Protein AF-I1W6R3-F1 (afdb_monomer_lite)

Foldseek 3Di:
DEPLLVVCVDVVSVVVVFVLQQCLCVVVLVVDCPQAPVPDDDDDDDDGHDDPVCYLFDKDWDWDWDADPPRDIDIDIDIDTDSNCVVLVVLVVVLVVVVVVQVVDWDDDPPDPDTDGDDPQPQLNLLSGSFRDDPPPDDDHNPNVVSVQVNVQVVCVVVVHHRDPPPPD

Secondary structure (DSSP, 8-state):
--HHHHHTTSHHHHHHHHHHHHGGGHHHHHT-TTTS-TT------------GGGTTEEEEEEEEEEEEGGGEEEEEEEEEEEEHHHHHHHHHHHHHHHHHHHHH--B--TT-SS-B---SS-GGGGGG-SS----TTPPP---HHHHHHHHHHHHHHHTTPPPP-----

Sequence (169 aa):
GNNDGMNLSAPQTFRSKEISKSNVVDDMVNSNAILYEPGEHPDHVVVIKYVPYVGDSKRAMDEYTSEIFMGGKSTIVLHNTCEDSLLAAPIILDLVLLAELSTRIEFKAENEGKFHSFHPVATILGYLTKAPLVPPGTPVVNALSKQRAMLENIMRACVGLAPENNMIL

Structure (mmCIF, N/CA/C/O backbone):
data_AF-I1W6R3-F1
#
_entry.id   AF-I1W6R3-F1
#
loop_
_atom_site.group_PDB
_atom_site.id
_atom_site.type_symbol
_atom_site.label_atom_id
_atom_site.label_alt_id
_atom_site.label_comp_id
_atom_site.label_asym_id
_atom_site.label_entity_id
_atom_site.label_seq_id
_atom_site.pdbx_PDB_ins_code
_atom_site.Cartn_x
_atom_site.Cartn_y
_atom_site.Cartn_z
_atom_site.occupancy
_atom_site.B_iso_or_equiv
_atom_site.auth_seq_id
_atom_site.auth_comp_id
_atom_site.auth_asym_id
_atom_site.auth_atom_id
_atom_site.pdbx_PDB_model_num
ATOM 1 N N . GLY A 1 1 ? 20.267 6.683 -3.176 1.00 88.94 1 GLY A N 1
ATOM 2 C CA . GLY A 1 1 ? 21.648 6.987 -2.760 1.00 88.94 1 GLY A CA 1
ATOM 3 C C . GLY A 1 1 ? 21.769 7.481 -1.332 1.00 88.94 1 GLY A C 1
ATOM 4 O O . GLY A 1 1 ? 22.874 7.807 -0.928 1.00 88.94 1 GLY A O 1
ATOM 5 N N . ASN A 1 2 ? 20.681 7.529 -0.563 1.00 94.06 2 ASN A N 1
ATOM 6 C CA . ASN A 1 2 ? 20.694 7.831 0.863 1.00 94.06 2 ASN A CA 1
ATOM 7 C C . ASN A 1 2 ? 21.141 6.610 1.697 1.00 94.06 2 ASN A C 1
ATOM 9 O O . ASN A 1 2 ? 21.428 5.532 1.164 1.00 94.06 2 ASN A O 1
ATOM 13 N N . ASN A 1 3 ? 21.182 6.788 3.019 1.00 96.56 3 ASN A N 1
ATOM 14 C CA . ASN A 1 3 ? 21.619 5.754 3.955 1.00 96.56 3 ASN A CA 1
ATOM 15 C C . ASN A 1 3 ? 20.702 4.516 3.975 1.00 96.56 3 ASN A C 1
ATOM 17 O O . ASN A 1 3 ? 21.197 3.413 4.192 1.00 96.56 3 ASN A O 1
ATOM 21 N N . ASP A 1 4 ? 19.399 4.665 3.696 1.00 95.31 4 ASP A N 1
ATOM 22 C CA . ASP A 1 4 ? 18.498 3.511 3.526 1.00 95.31 4 ASP A CA 1
ATOM 23 C C . ASP A 1 4 ? 18.985 2.624 2.374 1.00 95.31 4 ASP A C 1
ATOM 25 O O . ASP A 1 4 ? 19.267 1.440 2.558 1.00 95.31 4 ASP A O 1
ATOM 29 N N . GLY A 1 5 ? 19.220 3.222 1.202 1.00 93.88 5 GLY A N 1
ATOM 30 C CA . GLY A 1 5 ? 19.773 2.503 0.057 1.00 93.88 5 GLY A CA 1
ATOM 31 C C . GLY A 1 5 ? 21.138 1.866 0.340 1.00 93.88 5 GLY A C 1
ATOM 32 O O . GLY A 1 5 ? 21.401 0.766 -0.141 1.00 93.88 5 GLY A O 1
ATOM 33 N N . MET A 1 6 ? 21.998 2.529 1.122 1.00 95.50 6 MET A N 1
ATOM 34 C CA . MET A 1 6 ? 23.302 1.986 1.515 1.00 95.50 6 MET A CA 1
ATOM 35 C C . MET A 1 6 ? 23.145 0.756 2.415 1.00 95.50 6 MET A C 1
ATOM 37 O O . MET A 1 6 ? 23.766 -0.272 2.155 1.00 95.50 6 MET A O 1
ATOM 41 N N . ASN A 1 7 ? 22.276 0.822 3.424 1.00 95.88 7 ASN A N 1
ATOM 42 C CA . ASN A 1 7 ? 21.990 -0.302 4.311 1.00 95.88 7 ASN A CA 1
ATOM 43 C C . ASN A 1 7 ? 21.386 -1.488 3.546 1.00 95.88 7 ASN A C 1
ATOM 45 O O . ASN A 1 7 ? 21.781 -2.630 3.765 1.00 95.88 7 ASN A O 1
ATOM 49 N N . LEU A 1 8 ? 20.482 -1.221 2.599 1.00 95.00 8 LEU A N 1
ATOM 50 C CA . LEU A 1 8 ? 19.847 -2.225 1.737 1.00 95.00 8 LEU A CA 1
ATOM 51 C C . LEU A 1 8 ? 20.786 -2.822 0.674 1.00 95.00 8 LEU A C 1
ATOM 53 O O . LEU A 1 8 ? 20.368 -3.704 -0.071 1.00 95.00 8 LEU A O 1
ATOM 57 N N . SER A 1 9 ? 22.042 -2.375 0.581 1.00 92.12 9 SER A N 1
ATOM 58 C CA . SER A 1 9 ? 23.038 -3.025 -0.283 1.00 92.12 9 SER A CA 1
ATOM 59 C C . SER A 1 9 ? 23.487 -4.390 0.255 1.00 92.12 9 SER A C 1
ATOM 61 O O . SER A 1 9 ? 23.959 -5.227 -0.516 1.00 92.12 9 SER A O 1
ATOM 63 N N . ALA A 1 10 ? 23.304 -4.638 1.557 1.00 95.06 10 ALA A N 1
ATOM 64 C CA . ALA A 1 10 ? 23.553 -5.936 2.161 1.00 95.06 10 ALA A CA 1
ATOM 65 C C . ALA A 1 10 ? 22.387 -6.909 1.866 1.00 95.06 10 ALA A C 1
ATOM 67 O O . ALA A 1 10 ? 21.223 -6.557 2.063 1.00 95.06 10 ALA A O 1
ATOM 68 N N . PRO A 1 11 ? 22.652 -8.167 1.459 1.00 91.94 11 PRO A N 1
ATOM 69 C CA . PRO A 1 11 ? 21.586 -9.113 1.109 1.00 91.94 11 PRO A CA 1
ATOM 70 C C . PRO A 1 11 ? 20.579 -9.387 2.238 1.00 91.94 11 PRO A C 1
ATOM 72 O O . PRO A 1 11 ? 19.388 -9.552 1.985 1.00 91.94 11 PRO A O 1
ATOM 75 N N . GLN A 1 12 ? 21.040 -9.416 3.492 1.00 92.19 12 GLN A N 1
ATOM 76 C CA . GLN A 1 12 ? 20.192 -9.717 4.651 1.00 92.19 12 GLN A CA 1
ATOM 77 C C . GLN A 1 12 ? 19.160 -8.616 4.925 1.00 92.19 12 GLN A C 1
ATOM 79 O O . GLN A 1 12 ? 18.000 -8.910 5.201 1.00 92.19 12 GLN A O 1
ATOM 84 N N . THR A 1 13 ? 19.560 -7.349 4.819 1.00 91.38 13 THR A N 1
ATOM 85 C CA . THR A 1 13 ? 18.661 -6.201 4.999 1.00 91.38 13 THR A CA 1
ATOM 86 C C . THR A 1 13 ? 17.741 -6.035 3.790 1.00 91.38 13 THR A C 1
ATOM 88 O O . THR A 1 13 ? 16.560 -5.725 3.953 1.00 91.38 13 THR A O 1
ATOM 91 N N . PHE A 1 14 ? 18.245 -6.317 2.583 1.00 92.81 14 PHE A N 1
ATOM 92 C CA . PHE A 1 14 ? 17.441 -6.344 1.365 1.00 92.81 14 PHE A CA 1
ATOM 93 C C . PHE A 1 14 ? 16.299 -7.362 1.446 1.00 92.81 14 PHE A C 1
ATOM 95 O O . PHE A 1 14 ? 15.168 -7.022 1.097 1.00 92.81 14 PHE A O 1
ATOM 102 N N . ARG A 1 15 ? 16.555 -8.570 1.968 1.00 92.00 15 ARG A N 1
ATOM 103 C CA . ARG A 1 15 ? 15.560 -9.652 2.030 1.00 92.00 15 ARG A CA 1
ATOM 104 C C . ARG A 1 15 ? 14.264 -9.238 2.735 1.00 92.00 15 ARG A C 1
ATOM 106 O O . ARG A 1 15 ? 13.178 -9.549 2.253 1.00 92.00 15 ARG A O 1
ATOM 113 N N . SER A 1 16 ? 14.347 -8.480 3.828 1.00 92.00 16 SER A N 1
ATOM 114 C CA . SER A 1 16 ? 13.160 -7.962 4.531 1.00 92.00 16 SER A CA 1
ATOM 115 C C . SER A 1 16 ? 12.325 -7.014 3.657 1.00 92.00 16 SER A C 1
ATOM 117 O O . SER A 1 16 ? 11.089 -7.034 3.678 1.00 92.00 16 SER A O 1
ATOM 119 N N . LYS A 1 17 ? 12.993 -6.179 2.853 1.00 90.31 17 LYS A N 1
ATOM 120 C CA . LYS A 1 17 ? 12.336 -5.252 1.923 1.00 90.31 17 LYS A CA 1
ATOM 121 C C . LYS A 1 17 ? 11.757 -5.989 0.718 1.00 90.31 17 LYS A C 1
ATOM 123 O O . LYS A 1 17 ? 10.691 -5.619 0.244 1.00 90.31 17 LYS A O 1
ATOM 128 N N . GLU A 1 18 ? 12.443 -7.018 0.238 1.00 91.12 18 GLU A N 1
ATOM 129 C CA . GLU A 1 18 ? 11.988 -7.868 -0.861 1.00 91.12 18 GLU A CA 1
ATOM 130 C C . GLU A 1 18 ? 10.680 -8.582 -0.505 1.00 91.12 18 GLU A C 1
ATOM 132 O O . GLU A 1 18 ? 9.712 -8.466 -1.253 1.00 91.12 18 GLU A O 1
ATOM 137 N N . ILE A 1 19 ? 10.607 -9.221 0.669 1.00 91.25 19 ILE A N 1
ATOM 138 C CA . ILE A 1 19 ? 9.399 -9.926 1.130 1.00 91.25 19 ILE A CA 1
ATOM 139 C C . ILE A 1 19 ? 8.211 -8.958 1.228 1.00 91.25 19 ILE A C 1
ATOM 141 O O . ILE A 1 19 ? 7.173 -9.169 0.610 1.00 91.25 19 ILE A O 1
ATOM 145 N N . SER A 1 20 ? 8.372 -7.845 1.949 1.00 88.62 20 SER A N 1
ATOM 146 C CA . SER A 1 20 ? 7.284 -6.865 2.111 1.00 88.62 20 SER A CA 1
ATOM 147 C C . SER A 1 20 ? 6.869 -6.200 0.794 1.00 88.62 20 SER A C 1
ATOM 149 O O . SER A 1 20 ? 5.709 -5.825 0.620 1.00 88.62 20 SER A O 1
ATOM 151 N N . LYS A 1 21 ? 7.789 -6.037 -0.165 1.00 90.50 21 LYS A N 1
ATOM 152 C CA . LYS A 1 21 ? 7.450 -5.484 -1.479 1.00 90.50 21 LYS A CA 1
ATOM 153 C C . LYS A 1 21 ? 6.696 -6.472 -2.360 1.00 90.50 21 LYS A C 1
ATOM 155 O O . LYS A 1 21 ? 5.754 -6.025 -3.014 1.00 90.50 21 LYS A O 1
ATOM 160 N N . SER A 1 22 ? 7.079 -7.745 -2.327 1.00 90.12 22 SER A N 1
ATOM 161 C CA . SER A 1 22 ? 6.562 -8.783 -3.224 1.00 90.12 22 SER A CA 1
ATOM 162 C C . SER A 1 22 ? 5.148 -9.228 -2.849 1.00 90.12 22 SER A C 1
ATOM 164 O O . SER A 1 22 ? 4.292 -9.292 -3.724 1.00 90.12 22 SER A O 1
ATOM 166 N N . ASN A 1 23 ? 4.861 -9.395 -1.553 1.00 88.56 23 ASN A N 1
ATOM 167 C CA . ASN A 1 23 ? 3.588 -9.955 -1.065 1.00 88.56 23 ASN A CA 1
ATOM 168 C C . ASN A 1 23 ? 2.351 -9.052 -1.280 1.00 88.56 23 ASN A C 1
ATOM 170 O O . ASN A 1 23 ? 1.236 -9.400 -0.902 1.00 88.56 23 ASN A O 1
ATOM 174 N N . VAL A 1 24 ? 2.529 -7.852 -1.840 1.00 91.19 24 VAL A N 1
ATOM 175 C CA . VAL A 1 24 ? 1.457 -6.849 -1.985 1.00 91.19 24 VAL A CA 1
ATOM 176 C C . VAL A 1 24 ? 0.410 -7.221 -3.036 1.00 91.19 24 VAL A C 1
ATOM 178 O O . VAL A 1 24 ? -0.649 -6.605 -3.077 1.00 91.19 24 VAL A O 1
ATOM 181 N N . VAL A 1 25 ? 0.720 -8.175 -3.916 1.00 92.69 25 VAL A N 1
ATOM 182 C CA . VAL A 1 25 ? -0.171 -8.604 -5.006 1.00 92.69 25 VAL A CA 1
ATOM 183 C C . VAL A 1 25 ? -0.897 -9.915 -4.701 1.00 92.69 25 VAL A C 1
ATOM 185 O O . VAL A 1 25 ? -1.842 -10.257 -5.411 1.00 92.69 25 VAL A O 1
ATOM 188 N N . ASP A 1 26 ? -0.500 -10.628 -3.645 1.00 92.25 26 ASP A N 1
ATOM 189 C CA . ASP A 1 26 ? -0.969 -11.98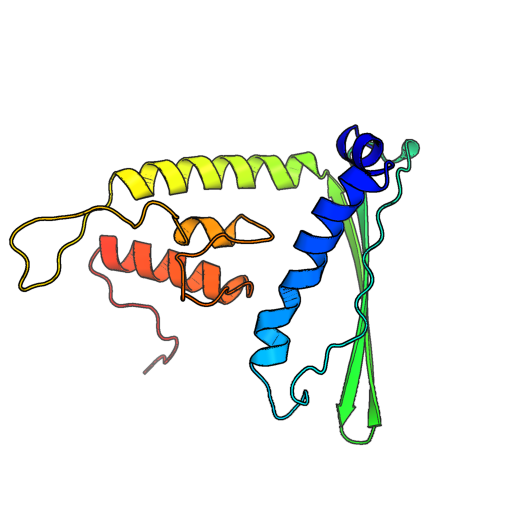8 -3.364 1.00 92.25 26 ASP A CA 1
ATOM 190 C C . ASP A 1 26 ? -2.480 -12.041 -3.113 1.00 92.25 26 ASP A C 1
ATOM 192 O O . ASP A 1 26 ? -3.167 -12.930 -3.612 1.00 92.25 26 ASP A O 1
ATOM 196 N N . ASP A 1 27 ? -3.033 -11.079 -2.371 1.00 92.81 27 ASP A N 1
ATOM 197 C CA . ASP A 1 27 ? -4.472 -11.006 -2.102 1.00 92.81 27 ASP A CA 1
ATOM 198 C C . ASP A 1 27 ? -5.284 -10.692 -3.365 1.00 92.81 27 ASP A C 1
ATOM 200 O O . ASP A 1 27 ? -6.413 -11.162 -3.500 1.00 92.81 27 ASP A O 1
ATOM 204 N N . MET A 1 28 ? -4.716 -9.940 -4.313 1.00 93.94 28 MET A N 1
ATOM 205 C CA . MET A 1 28 ? -5.373 -9.645 -5.590 1.00 93.94 28 MET A CA 1
ATOM 206 C C . MET A 1 28 ? -5.362 -10.845 -6.534 1.00 93.94 28 MET A C 1
ATOM 208 O O . MET A 1 28 ? -6.405 -11.145 -7.114 1.00 93.94 28 MET A O 1
ATOM 212 N N . VAL A 1 29 ? -4.242 -11.563 -6.640 1.00 94.81 29 VAL A N 1
ATOM 213 C CA . VAL A 1 29 ? -4.138 -12.806 -7.428 1.00 94.81 29 VAL A CA 1
ATOM 214 C C . VAL A 1 29 ? -5.142 -13.841 -6.913 1.00 94.81 29 VAL A C 1
ATOM 216 O O . VAL A 1 29 ? -6.004 -14.299 -7.661 1.00 94.81 29 VAL A O 1
ATOM 219 N N . ASN A 1 30 ? -5.142 -14.090 -5.600 1.00 93.75 30 ASN A N 1
ATOM 220 C CA . ASN A 1 30 ? -6.068 -15.030 -4.960 1.00 93.75 30 ASN A CA 1
ATOM 221 C C . ASN A 1 30 ? -7.548 -14.619 -5.069 1.00 93.75 30 ASN A C 1
ATOM 223 O O . ASN A 1 30 ? -8.435 -15.452 -4.885 1.00 93.75 30 ASN A O 1
ATOM 227 N N . SER A 1 31 ? -7.845 -13.345 -5.349 1.00 94.69 31 SER A N 1
ATOM 228 C CA . SER A 1 31 ? -9.225 -12.863 -5.471 1.00 94.69 31 SER A CA 1
ATOM 229 C C . SER A 1 31 ? -9.893 -13.200 -6.807 1.00 94.69 31 SER A C 1
ATOM 231 O O . SER A 1 31 ? -11.109 -13.034 -6.922 1.00 94.69 31 SER A O 1
ATOM 233 N N . ASN A 1 32 ? -9.137 -13.658 -7.815 1.00 96.12 32 ASN A N 1
ATOM 234 C CA . ASN A 1 32 ? -9.661 -13.890 -9.158 1.00 96.12 32 ASN A CA 1
ATOM 235 C C . ASN A 1 32 ? -9.236 -15.247 -9.740 1.00 96.12 32 ASN A C 1
ATOM 237 O O . ASN A 1 32 ? -8.329 -15.333 -10.564 1.00 96.12 32 ASN A O 1
ATOM 241 N N . ALA A 1 33 ? -9.989 -16.286 -9.376 1.00 95.88 33 ALA A N 1
ATOM 242 C CA . ALA A 1 33 ? -9.804 -17.651 -9.872 1.00 95.88 33 ALA A CA 1
ATOM 243 C C . ALA A 1 33 ? -10.182 -17.855 -11.357 1.00 95.88 33 ALA A C 1
ATOM 245 O O . ALA A 1 33 ? -10.053 -18.958 -11.871 1.00 95.88 33 ALA A O 1
ATOM 246 N N . ILE A 1 34 ? -10.702 -16.826 -12.045 1.00 97.31 34 ILE A N 1
ATOM 247 C CA . ILE A 1 34 ? -10.934 -16.882 -13.500 1.00 97.31 34 ILE A CA 1
ATOM 248 C C . ILE A 1 34 ? -9.633 -16.573 -14.250 1.00 97.31 34 ILE A C 1
ATOM 250 O O . ILE A 1 34 ? -9.423 -17.092 -15.342 1.00 97.31 34 ILE A O 1
ATOM 254 N N . LEU A 1 35 ? -8.794 -15.696 -13.690 1.00 96.50 35 LEU A N 1
ATOM 255 C CA . LEU A 1 35 ? -7.533 -15.277 -14.304 1.00 96.50 35 LEU A CA 1
ATOM 256 C C . LEU A 1 35 ? -6.329 -16.087 -13.825 1.00 96.50 35 LEU A C 1
ATOM 258 O O . LEU A 1 35 ? -5.367 -16.185 -14.574 1.00 96.50 35 LEU A O 1
ATOM 262 N N . TYR A 1 36 ? -6.376 -16.611 -12.600 1.00 96.56 36 TYR A N 1
ATOM 263 C CA . TYR A 1 36 ? -5.271 -17.338 -11.985 1.00 96.56 36 TYR A CA 1
ATOM 264 C C . TYR A 1 36 ? -5.745 -18.681 -11.442 1.00 96.56 36 TYR A C 1
ATOM 266 O O . TYR A 1 36 ? -6.726 -18.751 -10.696 1.00 96.56 36 TYR A O 1
ATOM 274 N N . GLU A 1 37 ? -5.021 -19.739 -11.775 1.00 95.69 37 GLU A N 1
ATOM 275 C CA . GLU A 1 37 ? -5.230 -21.066 -11.213 1.00 95.69 37 GLU A CA 1
ATOM 276 C C . GLU A 1 37 ? -4.786 -21.132 -9.735 1.00 95.69 37 GLU A C 1
ATOM 278 O O . GLU A 1 37 ? -4.003 -20.300 -9.261 1.00 95.69 37 GLU A O 1
ATOM 283 N N . PRO A 1 38 ? -5.249 -22.128 -8.954 1.00 92.94 38 PRO A N 1
ATOM 284 C CA . PRO A 1 38 ? -4.832 -22.284 -7.564 1.00 92.94 38 PRO A CA 1
ATOM 285 C C . PRO A 1 38 ? -3.306 -22.393 -7.406 1.00 92.94 38 PRO A C 1
ATOM 287 O O . PRO A 1 38 ? -2.687 -23.360 -7.848 1.00 92.94 38 PRO A O 1
ATOM 290 N N . GLY A 1 39 ? -2.711 -21.417 -6.716 1.00 90.88 39 GLY A N 1
ATOM 291 C CA . GLY A 1 39 ? -1.263 -21.341 -6.490 1.00 90.88 39 GLY A CA 1
ATOM 292 C C . GLY A 1 39 ? -0.466 -20.751 -7.657 1.00 90.88 39 GLY A C 1
ATOM 293 O O . GLY A 1 39 ? 0.763 -20.721 -7.586 1.00 90.88 39 GLY A O 1
ATOM 294 N N . GLU A 1 40 ? -1.132 -20.281 -8.711 1.00 94.62 40 GLU A N 1
ATOM 295 C CA . GLU A 1 40 ? -0.501 -19.510 -9.776 1.00 94.62 40 GLU A CA 1
ATOM 296 C C . GLU A 1 40 ? -0.155 -18.101 -9.284 1.00 94.62 40 GLU A C 1
ATOM 298 O O . GLU A 1 40 ? -0.941 -17.452 -8.595 1.00 94.62 40 GLU A O 1
ATOM 303 N N . HIS A 1 41 ? 1.029 -17.617 -9.657 1.00 93.69 41 HIS A N 1
ATOM 304 C CA . HIS A 1 41 ? 1.467 -16.251 -9.403 1.00 93.69 41 HIS A CA 1
ATOM 305 C C . HIS A 1 41 ? 2.179 -15.708 -10.645 1.00 93.69 41 HIS A C 1
ATOM 307 O O . HIS A 1 41 ? 2.927 -16.453 -11.283 1.00 93.69 41 HIS A O 1
ATOM 313 N N . PRO A 1 42 ? 2.000 -14.418 -10.980 1.00 94.75 42 PRO A N 1
ATOM 314 C CA . PRO A 1 42 ? 2.790 -13.795 -12.028 1.00 94.75 42 PRO A CA 1
ATOM 315 C C . PRO A 1 42 ? 4.260 -13.703 -11.604 1.00 94.75 42 PRO A C 1
ATOM 317 O O . PRO A 1 42 ? 4.574 -13.573 -10.416 1.00 94.75 42 PRO A O 1
ATOM 320 N N . ASP A 1 43 ? 5.159 -13.682 -12.586 1.00 96.06 43 ASP A N 1
ATOM 321 C CA . ASP A 1 43 ? 6.557 -13.347 -12.338 1.00 96.06 43 ASP A CA 1
ATOM 322 C C . ASP A 1 43 ? 6.648 -11.946 -11.715 1.00 96.06 43 ASP A C 1
ATOM 324 O O . ASP A 1 43 ? 6.212 -10.950 -12.295 1.00 96.06 43 ASP A O 1
ATOM 328 N N . HIS A 1 44 ? 7.228 -11.863 -10.518 1.00 96.00 44 HIS A N 1
ATOM 329 C CA . HIS A 1 44 ? 7.368 -10.613 -9.779 1.00 96.00 44 HIS A CA 1
ATOM 330 C C . HIS A 1 44 ? 8.774 -10.513 -9.191 1.00 96.00 44 HIS A C 1
ATOM 332 O O . HIS A 1 44 ? 9.145 -11.241 -8.271 1.00 96.00 44 HIS A O 1
ATOM 338 N N . VAL A 1 45 ? 9.570 -9.590 -9.734 1.00 96.12 45 VAL A N 1
ATOM 339 C CA . VAL A 1 45 ? 10.962 -9.381 -9.327 1.00 96.12 45 VAL A CA 1
ATOM 340 C C . VAL A 1 45 ? 11.129 -7.980 -8.760 1.00 96.12 45 VAL A C 1
ATOM 342 O O . VAL A 1 45 ? 10.811 -6.984 -9.404 1.00 96.12 45 VAL A O 1
ATOM 345 N N . VAL A 1 46 ? 11.691 -7.901 -7.556 1.00 95.81 46 VAL A N 1
ATOM 346 C CA . VAL A 1 46 ? 12.002 -6.638 -6.885 1.00 95.81 46 VAL A CA 1
ATOM 347 C C . VAL A 1 46 ? 13.511 -6.436 -6.882 1.00 95.81 46 VAL A C 1
ATOM 349 O O . VAL A 1 46 ? 14.257 -7.290 -6.416 1.00 95.81 46 VAL A O 1
ATOM 352 N N . VAL A 1 47 ? 13.979 -5.275 -7.344 1.00 95.88 47 VAL A N 1
ATOM 353 C CA . VAL A 1 47 ? 15.407 -4.921 -7.330 1.00 95.88 47 VAL A CA 1
ATOM 354 C C . VAL A 1 47 ? 15.617 -3.598 -6.603 1.00 95.88 47 VAL A C 1
ATOM 356 O O . VAL A 1 47 ? 14.891 -2.626 -6.806 1.00 95.88 47 VAL A O 1
ATOM 359 N N . ILE A 1 48 ? 16.640 -3.543 -5.749 1.00 95.88 48 ILE A N 1
ATOM 360 C CA . ILE A 1 48 ? 17.123 -2.304 -5.134 1.00 95.88 48 ILE A CA 1
ATOM 361 C C . ILE A 1 48 ? 18.628 -2.217 -5.371 1.00 95.88 48 ILE A C 1
ATOM 363 O O . ILE A 1 48 ? 19.367 -3.164 -5.105 1.00 95.88 48 ILE A O 1
ATOM 367 N N . LYS A 1 49 ? 19.088 -1.078 -5.892 1.00 96.81 49 LYS A N 1
ATOM 368 C CA . LYS A 1 49 ? 20.510 -0.799 -6.105 1.00 96.81 49 LYS A CA 1
ATOM 369 C C . LYS A 1 49 ? 20.892 0.511 -5.439 1.00 96.81 49 LYS A C 1
ATOM 371 O O . LYS A 1 49 ? 20.224 1.531 -5.606 1.00 96.81 49 LYS A O 1
ATOM 376 N N . TYR A 1 50 ? 21.993 0.474 -4.696 1.00 97.00 50 TYR A N 1
ATOM 377 C CA . TYR A 1 50 ? 22.577 1.665 -4.106 1.00 97.00 50 TYR A CA 1
ATOM 378 C C . TYR A 1 50 ? 23.356 2.445 -5.166 1.00 97.00 50 TYR A C 1
ATOM 380 O O . TYR A 1 50 ? 24.387 1.993 -5.656 1.00 97.00 50 TYR A O 1
ATOM 388 N N . VAL A 1 51 ? 22.849 3.627 -5.511 1.00 97.75 51 VAL A N 1
ATOM 389 C CA . VAL A 1 51 ? 23.502 4.570 -6.425 1.00 97.75 51 VAL A CA 1
ATOM 390 C C . VAL A 1 51 ? 23.742 5.870 -5.651 1.00 97.75 51 VAL A C 1
ATOM 392 O O . VAL A 1 51 ? 22.770 6.585 -5.398 1.00 97.75 51 VAL A O 1
ATOM 395 N N . PRO A 1 52 ? 24.982 6.183 -5.224 1.00 96.94 52 PRO A N 1
ATOM 396 C CA . PRO A 1 52 ? 25.260 7.344 -4.370 1.00 96.94 52 PRO A CA 1
ATOM 397 C C . PRO A 1 52 ? 24.810 8.674 -4.981 1.00 96.94 52 PRO A C 1
ATOM 399 O O . PRO A 1 52 ? 24.219 9.498 -4.292 1.00 96.94 52 PRO A O 1
ATOM 402 N N . TYR A 1 53 ? 25.023 8.844 -6.291 1.00 97.81 53 TYR A N 1
ATOM 403 C CA . TYR A 1 53 ? 24.791 10.103 -7.005 1.00 97.81 53 TYR A CA 1
ATOM 404 C C . TYR A 1 53 ? 23.373 10.662 -6.840 1.00 97.81 53 TYR A C 1
ATOM 406 O O . TYR A 1 53 ? 23.197 11.872 -6.772 1.00 97.81 53 TYR A O 1
ATOM 414 N N . VAL A 1 54 ? 22.360 9.793 -6.752 1.00 97.12 54 VAL A N 1
ATOM 415 C CA . VAL A 1 54 ? 20.962 10.242 -6.678 1.00 97.12 54 VAL A CA 1
ATOM 416 C C . VAL A 1 54 ? 20.534 10.686 -5.275 1.00 97.12 54 VAL A C 1
ATOM 418 O O . VAL A 1 54 ? 19.432 11.195 -5.129 1.00 97.12 54 VAL A O 1
ATOM 421 N N . GLY A 1 55 ? 21.365 10.501 -4.239 1.00 97.50 55 GLY A N 1
ATOM 422 C CA . GLY A 1 55 ? 21.031 10.939 -2.878 1.00 97.50 55 GLY A CA 1
ATOM 423 C C . GLY A 1 55 ? 19.680 10.391 -2.395 1.00 97.50 55 GLY A C 1
ATOM 424 O O . GLY A 1 55 ? 19.419 9.193 -2.540 1.00 97.50 55 GLY A O 1
ATOM 425 N N . ASP A 1 56 ? 18.830 11.253 -1.836 1.00 97.00 56 ASP A N 1
ATOM 426 C CA . ASP A 1 56 ? 17.461 10.916 -1.398 1.00 97.00 56 ASP A CA 1
ATOM 427 C C . ASP A 1 56 ? 16.446 10.791 -2.552 1.00 97.00 56 ASP A C 1
ATOM 429 O O . ASP A 1 56 ? 15.376 10.206 -2.382 1.00 97.00 56 ASP A O 1
ATOM 433 N N . SER A 1 57 ? 16.826 11.245 -3.750 1.00 97.62 57 SER A N 1
ATOM 434 C CA . SER A 1 57 ? 16.011 11.223 -4.963 1.00 97.62 57 SER A CA 1
ATOM 435 C C . SER A 1 57 ? 15.934 9.808 -5.546 1.00 97.62 57 SER A C 1
ATOM 437 O O . SER A 1 57 ? 16.665 9.414 -6.465 1.00 97.62 57 SER A O 1
ATOM 439 N N . LYS A 1 58 ? 15.066 8.983 -4.966 1.00 97.06 58 LYS A N 1
ATOM 440 C CA . LYS A 1 58 ? 14.819 7.605 -5.376 1.00 97.06 58 LYS A CA 1
ATOM 441 C C . LYS A 1 58 ? 14.232 7.564 -6.788 1.00 97.06 58 LYS A C 1
ATOM 443 O O . LYS A 1 58 ? 13.310 8.297 -7.135 1.00 97.06 58 LYS A O 1
ATOM 448 N N . ARG A 1 59 ? 14.741 6.625 -7.590 1.00 97.62 59 ARG A N 1
ATOM 449 C CA . ARG A 1 59 ? 14.178 6.255 -8.895 1.00 97.62 59 ARG A CA 1
ATOM 450 C C . ARG A 1 59 ? 13.503 4.895 -8.771 1.00 97.62 59 ARG A C 1
ATOM 452 O O . ARG A 1 59 ? 14.146 3.931 -8.359 1.00 97.62 59 ARG A O 1
ATOM 459 N N . ALA A 1 60 ? 12.207 4.831 -9.050 1.00 97.50 60 ALA A N 1
ATOM 460 C CA . ALA A 1 60 ? 11.465 3.585 -9.216 1.00 97.50 60 ALA A CA 1
ATOM 461 C C . ALA A 1 60 ? 11.192 3.378 -10.705 1.00 97.50 60 ALA A C 1
ATOM 463 O O . ALA A 1 60 ? 10.821 4.327 -11.395 1.00 97.50 60 ALA A O 1
ATOM 464 N N . MET A 1 61 ? 11.426 2.164 -11.183 1.00 97.94 61 MET A N 1
ATOM 465 C CA . MET A 1 61 ? 11.156 1.750 -12.551 1.00 97.94 61 MET A CA 1
ATOM 466 C C . MET A 1 61 ? 10.410 0.434 -12.459 1.00 97.94 61 MET 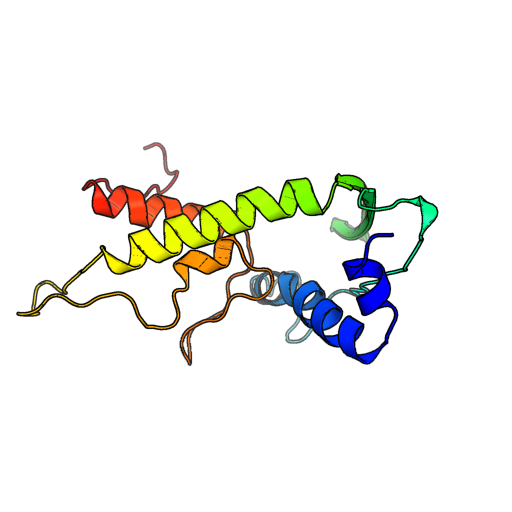A C 1
ATOM 468 O O . MET A 1 61 ? 10.931 -0.513 -11.869 1.00 97.94 61 MET A O 1
ATOM 472 N N . ASP A 1 62 ? 9.208 0.409 -13.012 1.00 97.88 62 ASP A N 1
ATOM 473 C CA . ASP A 1 62 ? 8.287 -0.708 -12.898 1.00 97.88 62 ASP A CA 1
ATOM 474 C C . ASP A 1 62 ? 7.764 -1.040 -14.299 1.00 97.88 62 ASP A C 1
ATOM 476 O O . ASP A 1 62 ? 7.433 -0.144 -15.081 1.00 97.88 62 ASP A O 1
ATOM 480 N N . GLU A 1 63 ? 7.701 -2.327 -14.624 1.00 98.25 63 GLU A N 1
ATOM 481 C CA . GLU A 1 63 ? 7.132 -2.828 -15.871 1.00 98.25 63 GLU A CA 1
ATOM 482 C C . GLU A 1 63 ? 6.047 -3.847 -15.532 1.00 98.25 63 GLU A C 1
ATOM 484 O O . GLU A 1 63 ? 6.296 -4.829 -14.836 1.00 98.25 63 GLU A O 1
ATOM 489 N N . TYR A 1 64 ? 4.840 -3.599 -16.027 1.00 98.00 64 TYR A N 1
ATOM 490 C CA . TYR A 1 64 ? 3.692 -4.479 -15.873 1.00 98.00 64 TYR A CA 1
ATOM 491 C C . TYR A 1 64 ? 3.330 -5.020 -17.244 1.00 98.00 64 TYR A C 1
ATOM 493 O O . TYR A 1 64 ? 2.872 -4.262 -18.098 1.00 98.00 64 TYR A O 1
ATOM 501 N N . THR A 1 65 ? 3.515 -6.319 -17.450 1.00 97.88 65 THR A N 1
ATOM 502 C CA . THR A 1 65 ? 3.075 -7.007 -18.665 1.00 97.88 65 THR A CA 1
ATOM 503 C C . THR A 1 65 ? 1.922 -7.940 -18.319 1.00 97.88 65 THR A C 1
ATOM 505 O O . THR A 1 65 ? 2.032 -8.769 -17.421 1.00 97.88 65 THR A O 1
ATOM 508 N N . SER A 1 66 ? 0.801 -7.786 -19.019 1.00 97.38 66 SER A N 1
ATOM 509 C CA . SER A 1 66 ? -0.431 -8.547 -18.804 1.00 97.38 66 SER A CA 1
ATOM 510 C C . SER A 1 66 ? -0.906 -9.185 -20.101 1.00 97.38 66 SER A C 1
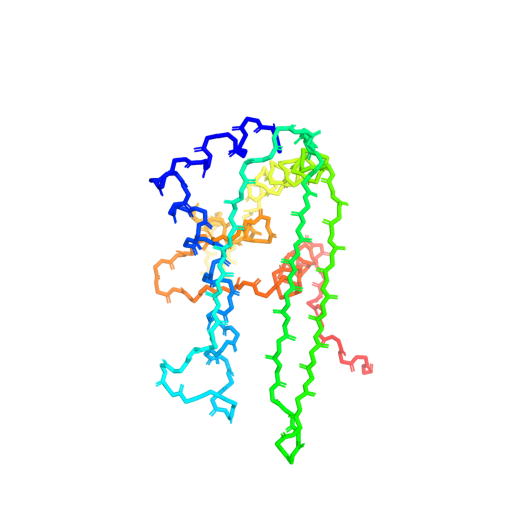ATOM 512 O O . SER A 1 66 ? -0.787 -8.590 -21.175 1.00 97.38 66 SER A O 1
ATOM 514 N N . GLU A 1 67 ? -1.489 -10.375 -19.998 1.00 97.00 67 GLU A N 1
ATOM 515 C CA . GLU A 1 67 ? -2.199 -11.010 -21.105 1.00 97.00 67 GLU A CA 1
ATOM 516 C C . GLU A 1 67 ? -3.631 -10.471 -21.186 1.00 97.00 67 GLU A C 1
ATOM 518 O O . GLU A 1 67 ? -4.308 -10.283 -20.175 1.00 97.00 67 GLU A O 1
ATOM 523 N N . ILE A 1 68 ? -4.076 -10.169 -22.402 1.00 97.25 68 ILE A N 1
ATOM 524 C CA . ILE A 1 68 ? -5.403 -9.626 -22.698 1.00 97.25 68 ILE A CA 1
ATOM 525 C C . ILE A 1 68 ? -6.094 -10.476 -23.773 1.00 97.25 68 ILE A C 1
ATOM 527 O O . ILE A 1 68 ? -5.563 -11.480 -24.249 1.00 97.25 68 ILE A O 1
ATOM 531 N N . PHE A 1 69 ? -7.312 -10.079 -24.148 1.00 97.25 69 PHE A N 1
ATOM 532 C CA . PHE A 1 69 ? -8.178 -10.835 -25.051 1.00 97.25 69 PHE A CA 1
ATOM 533 C C . PHE A 1 69 ? -7.458 -11.322 -26.324 1.00 97.25 69 PHE A C 1
ATOM 535 O O . PHE A 1 69 ? -6.692 -10.582 -26.943 1.00 97.25 69 PHE A O 1
ATOM 542 N N . MET A 1 70 ? -7.739 -12.570 -26.721 1.00 96.56 70 MET A N 1
ATOM 543 C CA . MET A 1 70 ? -7.189 -13.230 -27.918 1.00 96.56 70 MET A CA 1
ATOM 544 C C . MET A 1 70 ? -5.655 -13.358 -27.938 1.00 96.56 70 MET A C 1
ATOM 546 O O . MET A 1 70 ? -5.040 -13.295 -29.001 1.00 96.56 70 MET A O 1
ATOM 550 N N . GLY A 1 71 ? -5.031 -13.542 -26.769 1.00 95.38 71 GLY A N 1
ATOM 551 C CA . GLY A 1 71 ? -3.576 -13.699 -26.649 1.00 95.38 71 GLY A CA 1
ATOM 552 C C . GLY A 1 71 ? -2.795 -12.402 -26.875 1.00 95.38 71 GLY A C 1
ATOM 553 O O . GLY A 1 71 ? -1.581 -12.435 -27.080 1.00 95.38 71 GLY A O 1
ATOM 554 N N . GLY A 1 72 ? -3.479 -11.253 -26.866 1.00 98.00 72 GLY A N 1
ATOM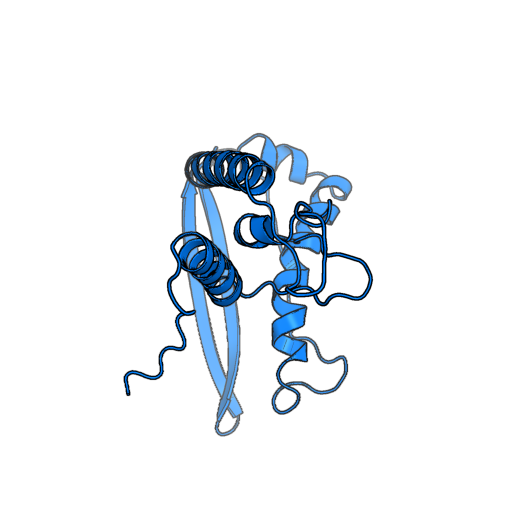 555 C CA . GLY A 1 72 ? -2.825 -9.953 -26.888 1.00 98.00 72 GLY A CA 1
ATOM 556 C C . GLY A 1 72 ? -2.016 -9.719 -25.611 1.00 98.00 72 GLY A C 1
ATOM 557 O O . GLY A 1 72 ? -2.272 -10.327 -24.573 1.00 98.00 72 GLY A O 1
ATOM 558 N N . LYS A 1 73 ? -1.057 -8.795 -25.674 1.00 98.00 73 LYS A N 1
ATOM 559 C CA . LYS A 1 73 ? -0.286 -8.355 -24.507 1.00 98.00 73 LYS A CA 1
ATOM 560 C C . LYS A 1 73 ? -0.440 -6.855 -24.314 1.00 98.00 73 LYS A C 1
ATOM 562 O O . LYS A 1 73 ? -0.400 -6.097 -25.281 1.00 98.00 73 LYS A O 1
ATOM 567 N N . SER A 1 74 ? -0.613 -6.445 -23.065 1.00 98.12 74 SER A N 1
ATOM 568 C CA . SER A 1 74 ? -0.594 -5.050 -22.635 1.00 98.12 74 SER A CA 1
ATOM 569 C C . SER A 1 74 ? 0.622 -4.836 -21.747 1.00 98.12 74 SER A C 1
ATOM 571 O O . SER A 1 74 ? 0.773 -5.540 -20.752 1.00 98.12 74 SER A O 1
ATOM 573 N N . THR A 1 75 ? 1.460 -3.857 -22.080 1.00 98.31 75 THR A N 1
ATOM 574 C CA . THR A 1 75 ? 2.648 -3.514 -21.291 1.00 98.31 75 THR A CA 1
ATOM 575 C C . THR A 1 75 ? 2.568 -2.064 -20.840 1.00 98.31 75 THR A C 1
ATOM 577 O O . THR A 1 75 ? 2.365 -1.161 -21.651 1.00 98.31 75 THR A O 1
ATOM 580 N N . ILE A 1 76 ? 2.739 -1.841 -19.539 1.00 98.31 76 ILE A N 1
ATOM 581 C CA . ILE A 1 76 ? 2.778 -0.521 -18.915 1.00 98.31 76 ILE A CA 1
ATOM 582 C C . ILE A 1 76 ? 4.150 -0.352 -18.268 1.00 98.31 76 ILE A C 1
ATOM 584 O O . ILE A 1 76 ? 4.525 -1.131 -17.396 1.00 98.31 76 ILE A O 1
ATOM 588 N N . VAL A 1 77 ? 4.882 0.683 -18.677 1.00 98.25 77 VAL A N 1
ATOM 589 C CA . VAL A 1 77 ? 6.175 1.049 -18.089 1.00 98.25 77 VAL A CA 1
ATOM 590 C C . VAL A 1 77 ? 6.001 2.336 -17.301 1.00 98.25 77 VAL A C 1
ATOM 592 O O . VAL A 1 77 ? 5.527 3.340 -17.835 1.00 98.25 77 VAL A O 1
ATOM 595 N N . LEU A 1 78 ? 6.390 2.314 -16.031 1.00 98.06 78 LEU A N 1
ATOM 596 C CA . LEU A 1 78 ? 6.338 3.463 -15.143 1.00 98.06 78 LEU A CA 1
ATOM 597 C C . LEU A 1 78 ? 7.745 3.830 -14.684 1.00 98.06 78 LEU A C 1
ATOM 599 O O . LEU A 1 78 ? 8.554 2.975 -14.331 1.00 98.06 78 LEU A O 1
ATOM 603 N N . HIS A 1 79 ? 8.016 5.130 -14.649 1.00 98.19 79 HIS A N 1
ATOM 604 C CA . HIS A 1 79 ? 9.219 5.684 -14.049 1.00 98.19 79 HIS A CA 1
ATOM 605 C C . HIS A 1 79 ? 8.819 6.781 -13.065 1.00 98.19 79 HIS A C 1
ATOM 607 O O . HIS A 1 79 ? 8.240 7.796 -13.456 1.00 98.19 79 HIS A O 1
ATOM 613 N N . ASN A 1 80 ? 9.161 6.596 -11.794 1.00 97.69 80 ASN A N 1
ATOM 614 C CA . ASN A 1 80 ? 8.870 7.546 -10.729 1.00 97.69 80 ASN A CA 1
ATOM 615 C C . ASN A 1 80 ? 10.170 8.092 -10.127 1.00 97.69 80 ASN A C 1
ATOM 617 O O . ASN A 1 80 ? 11.029 7.326 -9.685 1.00 97.69 80 ASN A O 1
ATOM 621 N N . THR A 1 81 ? 10.296 9.419 -10.095 1.00 97.69 81 THR A N 1
ATOM 622 C CA . THR A 1 81 ? 11.355 10.118 -9.359 1.00 97.69 81 THR A CA 1
ATOM 623 C C . THR A 1 81 ? 10.725 10.778 -8.152 1.00 97.69 81 THR A C 1
ATOM 625 O O . THR A 1 81 ? 9.857 11.635 -8.308 1.00 97.69 81 THR A O 1
ATOM 628 N N . CYS A 1 82 ? 11.182 10.414 -6.963 1.00 94.44 82 CYS A N 1
ATOM 629 C CA . CYS A 1 82 ? 10.680 10.990 -5.731 1.00 94.44 82 CYS A CA 1
ATOM 630 C C . CYS A 1 82 ? 11.806 11.213 -4.729 1.00 94.44 82 CYS A C 1
ATOM 632 O O . CYS A 1 82 ? 12.717 10.399 -4.614 1.00 94.44 82 CYS A O 1
ATOM 634 N N . GLU A 1 83 ? 11.712 12.299 -3.970 1.00 97.12 83 GLU A N 1
ATOM 635 C CA . GLU A 1 83 ? 12.480 12.434 -2.734 1.00 97.12 83 GLU A CA 1
ATOM 636 C C . GLU A 1 83 ? 11.835 11.507 -1.697 1.00 97.12 83 GLU A C 1
ATOM 638 O O . GLU A 1 83 ? 10.709 11.747 -1.248 1.00 97.12 83 GLU A O 1
ATOM 643 N N . ASP A 1 84 ? 12.506 10.398 -1.386 1.00 94.81 84 ASP A N 1
ATOM 644 C CA . ASP A 1 84 ? 11.927 9.300 -0.602 1.00 94.81 84 ASP A CA 1
ATOM 645 C C . ASP A 1 84 ? 11.547 9.772 0.807 1.00 94.81 84 ASP A C 1
ATOM 647 O O . ASP A 1 84 ? 10.474 9.447 1.319 1.00 94.81 84 ASP A O 1
ATOM 651 N N . SER A 1 85 ? 12.371 10.641 1.399 1.00 97.44 85 SER A N 1
ATOM 652 C CA . SER A 1 85 ? 12.105 11.228 2.711 1.00 97.44 85 SER A CA 1
ATOM 653 C C . SER A 1 85 ? 10.890 12.159 2.699 1.00 97.44 85 SER A C 1
ATOM 655 O O . SER A 1 85 ? 10.138 12.183 3.674 1.00 97.44 85 SER A O 1
ATOM 657 N N . LEU A 1 86 ? 10.647 12.893 1.603 1.00 97.38 86 LEU A N 1
ATOM 658 C CA . LEU A 1 86 ? 9.476 13.775 1.487 1.00 97.38 86 LEU A CA 1
ATOM 659 C C . LEU A 1 86 ? 8.168 12.996 1.321 1.00 97.38 86 LEU A C 1
ATOM 661 O O . LEU A 1 86 ? 7.122 13.494 1.726 1.00 97.38 86 LEU A O 1
ATOM 665 N N . LEU A 1 87 ? 8.216 11.779 0.769 1.00 96.50 87 LEU A N 1
ATOM 666 C CA . LEU A 1 87 ? 7.064 10.875 0.763 1.00 96.50 87 LEU A CA 1
ATOM 667 C C . LEU A 1 87 ? 6.878 10.171 2.113 1.00 96.50 87 LEU A C 1
ATOM 669 O O . LEU A 1 87 ? 5.748 9.992 2.559 1.00 96.50 87 LEU A O 1
ATOM 673 N N . ALA A 1 88 ? 7.967 9.782 2.780 1.00 97.12 88 ALA A N 1
ATOM 674 C CA . ALA A 1 88 ? 7.905 9.044 4.039 1.00 97.12 88 ALA A CA 1
ATOM 675 C C . ALA A 1 88 ? 7.465 9.910 5.232 1.00 97.12 88 ALA A C 1
ATOM 677 O O . ALA A 1 88 ? 6.698 9.446 6.075 1.00 97.12 88 ALA A O 1
ATOM 678 N N .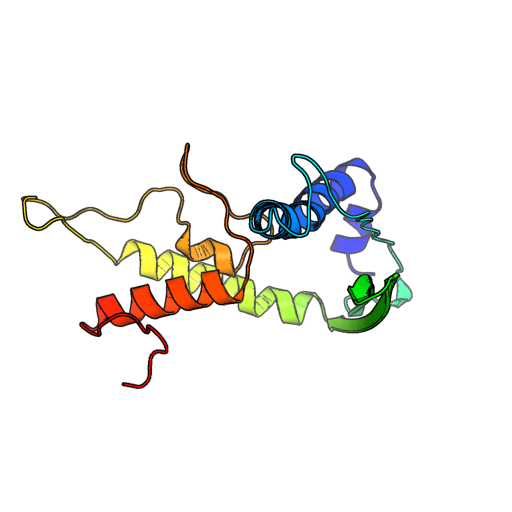 ALA A 1 89 ? 7.922 11.163 5.310 1.00 98.12 89 ALA A N 1
ATOM 679 C CA . ALA A 1 89 ? 7.605 12.064 6.418 1.00 98.12 89 ALA A CA 1
ATOM 680 C C . ALA A 1 89 ? 6.090 12.237 6.673 1.00 98.12 89 ALA A C 1
ATOM 682 O O . ALA A 1 89 ? 5.671 12.017 7.812 1.00 98.12 89 ALA A O 1
ATOM 683 N N . PRO A 1 90 ? 5.239 12.566 5.677 1.00 97.88 90 PRO A N 1
ATOM 684 C CA . PRO A 1 90 ? 3.798 12.682 5.905 1.00 97.88 90 PRO A CA 1
ATOM 685 C C . PRO A 1 90 ? 3.139 11.346 6.272 1.00 97.88 90 PRO A C 1
ATOM 687 O O . PRO A 1 90 ? 2.252 11.335 7.116 1.00 97.88 90 PRO A O 1
ATOM 690 N N . ILE A 1 91 ? 3.615 10.212 5.742 1.00 97.69 91 ILE A N 1
ATOM 691 C CA . ILE A 1 91 ? 3.108 8.880 6.123 1.00 97.69 91 ILE A CA 1
ATOM 692 C C . ILE A 1 91 ? 3.351 8.610 7.616 1.00 97.69 91 ILE A C 1
ATOM 694 O O . ILE A 1 91 ? 2.483 8.069 8.299 1.00 97.69 91 ILE A O 1
ATOM 698 N N . ILE A 1 92 ? 4.516 9.003 8.143 1.00 98.19 92 ILE A N 1
ATOM 699 C CA . ILE A 1 92 ? 4.824 8.885 9.576 1.00 98.19 92 ILE A CA 1
ATOM 700 C C . ILE A 1 92 ? 3.895 9.777 10.407 1.00 98.19 92 ILE A C 1
ATOM 702 O O . ILE A 1 92 ? 3.417 9.341 11.454 1.00 98.19 92 ILE A O 1
ATOM 706 N N . LEU A 1 93 ? 3.617 11.003 9.950 1.00 98.19 93 LEU A N 1
ATOM 707 C CA . LEU A 1 93 ? 2.670 11.892 10.630 1.00 98.19 93 LEU A CA 1
ATOM 708 C C . LEU A 1 93 ? 1.269 11.273 10.676 1.00 98.19 93 LEU A C 1
ATOM 710 O O . LEU A 1 93 ? 0.684 11.184 11.755 1.00 98.19 93 LEU A O 1
ATOM 714 N N . ASP A 1 94 ? 0.771 10.774 9.546 1.00 97.81 94 ASP A N 1
ATOM 715 C CA . ASP A 1 94 ? -0.538 10.122 9.470 1.00 97.81 94 ASP A CA 1
ATOM 716 C C . ASP A 1 94 ? -0.603 8.874 10.362 1.00 97.81 94 ASP A C 1
ATOM 718 O O . ASP A 1 94 ? -1.610 8.650 11.035 1.00 97.81 94 ASP A O 1
ATOM 722 N N . LEU A 1 95 ? 0.481 8.090 10.439 1.00 97.62 95 LEU A N 1
ATOM 723 C CA . LEU A 1 95 ? 0.568 6.922 11.321 1.00 97.62 95 LEU A CA 1
ATOM 724 C C . LEU A 1 95 ? 0.386 7.321 12.785 1.00 97.62 95 LEU A C 1
ATOM 726 O O . LEU A 1 95 ? -0.390 6.685 13.493 1.00 97.62 95 LEU A O 1
ATOM 730 N N . VAL A 1 96 ? 1.076 8.371 13.236 1.00 97.94 96 VAL A N 1
ATOM 731 C CA . VAL A 1 96 ? 0.978 8.855 14.621 1.00 97.94 96 VAL A CA 1
ATOM 732 C C . VAL A 1 96 ? -0.419 9.400 14.909 1.00 97.94 96 VAL A C 1
ATOM 734 O O . VAL A 1 96 ? -0.991 9.078 15.949 1.00 97.94 96 VAL A O 1
ATOM 737 N N . LEU A 1 97 ? -0.988 10.182 13.988 1.00 97.69 97 LEU A N 1
ATOM 738 C CA . LEU A 1 97 ? -2.316 10.775 14.151 1.00 97.69 97 LEU A CA 1
ATOM 739 C C . LEU A 1 97 ? -3.419 9.712 14.201 1.00 97.69 97 LEU A C 1
ATOM 741 O O . LEU A 1 97 ? -4.274 9.754 15.085 1.00 97.69 97 LEU A O 1
ATOM 745 N N . LEU A 1 98 ? -3.396 8.738 13.287 1.00 96.81 98 LEU A N 1
ATOM 746 C CA . LEU A 1 98 ? -4.372 7.647 13.274 1.00 96.81 98 LEU A CA 1
ATOM 747 C C . LEU A 1 98 ? -4.184 6.698 14.458 1.00 96.81 98 LEU A C 1
ATOM 749 O O . LEU A 1 98 ? -5.177 6.232 15.017 1.00 96.81 98 LEU A O 1
ATOM 753 N N . ALA A 1 99 ? -2.940 6.424 14.864 1.00 96.50 99 ALA A N 1
ATOM 754 C CA . ALA A 1 99 ? -2.667 5.604 16.038 1.00 96.50 99 ALA A CA 1
ATOM 755 C C . ALA A 1 99 ? -3.220 6.269 17.303 1.00 96.50 99 ALA A C 1
ATOM 757 O O . ALA A 1 99 ? -3.965 5.628 18.037 1.00 96.50 99 ALA A O 1
ATOM 758 N N . GLU A 1 100 ? -2.939 7.556 17.522 1.00 97.56 100 GLU A N 1
ATOM 759 C CA . GLU A 1 100 ? -3.473 8.312 18.658 1.00 97.56 100 GLU A CA 1
ATOM 760 C C . GLU A 1 100 ? -5.006 8.331 18.639 1.00 97.56 100 GLU A C 1
ATOM 762 O O . GLU A 1 100 ? -5.635 7.949 19.627 1.00 97.56 100 GLU A O 1
ATOM 767 N N . LEU A 1 101 ? -5.617 8.657 17.497 1.00 95.94 101 LEU A N 1
ATOM 768 C CA . LEU A 1 101 ? -7.071 8.665 17.357 1.00 95.94 101 LEU A CA 1
ATOM 769 C C . LEU A 1 101 ? -7.687 7.295 17.670 1.00 95.94 101 LEU A C 1
ATOM 771 O O . LEU A 1 101 ? -8.706 7.225 18.354 1.00 95.94 101 LEU A O 1
ATOM 775 N N . SER A 1 102 ? -7.056 6.203 17.229 1.00 95.38 102 SER A N 1
ATOM 776 C CA . SER A 1 102 ? -7.540 4.844 17.496 1.00 95.38 102 SER A CA 1
ATOM 777 C C . SER A 1 102 ? -7.593 4.508 18.990 1.00 95.38 102 SER A C 1
ATOM 779 O O . SER A 1 102 ? -8.457 3.743 19.405 1.00 95.38 102 SER A O 1
ATOM 781 N N . THR A 1 103 ? -6.740 5.127 19.816 1.00 95.62 103 THR A N 1
ATOM 782 C CA . THR A 1 103 ? -6.772 4.938 21.278 1.00 95.62 103 THR A CA 1
ATOM 783 C C . THR A 1 103 ? -7.943 5.645 21.958 1.00 95.62 103 THR A C 1
ATOM 785 O O . THR A 1 103 ? -8.305 5.287 23.074 1.00 95.62 103 THR A O 1
ATOM 788 N N . ARG A 1 104 ? -8.552 6.632 21.287 1.00 96.38 104 ARG A N 1
ATOM 789 C CA . ARG A 1 104 ? -9.708 7.394 21.783 1.00 96.38 104 ARG A CA 1
ATOM 790 C C . ARG A 1 104 ? -11.052 6.826 21.329 1.00 96.38 104 ARG A C 1
ATOM 792 O O . ARG A 1 104 ? -12.090 7.306 21.776 1.00 96.38 104 ARG A O 1
ATOM 799 N N . ILE A 1 105 ? -11.046 5.852 20.422 1.00 95.62 105 ILE A N 1
ATOM 800 C CA . ILE A 1 105 ? -12.261 5.219 19.913 1.00 95.62 105 ILE A CA 1
ATOM 801 C C . ILE A 1 105 ? -12.562 3.985 20.759 1.00 95.62 105 ILE A C 1
ATOM 803 O O . ILE A 1 105 ? -11.762 3.052 20.843 1.00 95.62 105 ILE A O 1
ATOM 807 N N . GLU A 1 106 ? -13.762 3.962 21.325 1.00 95.25 106 GLU A N 1
ATOM 808 C CA . GLU A 1 106 ? -14.3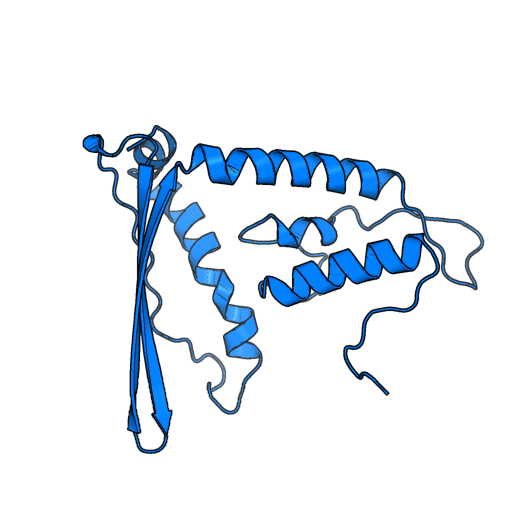13 2.799 22.002 1.00 95.25 106 GLU A CA 1
ATOM 809 C C . GLU A 1 106 ? -15.667 2.443 21.388 1.00 95.25 106 GLU A C 1
ATOM 811 O O . GLU A 1 106 ? -16.440 3.312 20.979 1.00 95.25 106 GLU A O 1
ATOM 816 N N . PHE A 1 107 ? -15.966 1.154 21.323 1.00 93.31 107 PHE A N 1
ATOM 817 C CA . PHE A 1 107 ? -17.225 0.637 20.802 1.00 93.31 107 PHE A CA 1
ATOM 818 C C . PHE A 1 107 ? -17.718 -0.513 21.678 1.00 93.31 107 PHE A C 1
ATOM 820 O O . PHE A 1 107 ? -16.977 -1.057 22.494 1.00 93.31 107 PHE A O 1
ATOM 827 N N . LYS A 1 108 ? -19.002 -0.840 21.546 1.00 94.81 108 LYS A N 1
ATOM 828 C CA . LYS A 1 108 ? -19.639 -1.981 22.203 1.00 94.81 108 LYS A CA 1
ATOM 829 C C . LYS A 1 108 ? -20.690 -2.572 21.280 1.00 94.81 108 LYS A C 1
ATOM 831 O O . LYS A 1 108 ? -21.330 -1.821 20.537 1.00 94.81 108 LYS A O 1
ATOM 836 N N . ALA A 1 109 ? -20.911 -3.878 21.345 1.00 91.75 109 ALA A N 1
ATOM 837 C CA . ALA A 1 109 ? -22.099 -4.458 20.740 1.00 91.75 109 ALA A CA 1
ATOM 838 C C . ALA A 1 109 ? -23.361 -4.023 21.508 1.00 91.75 109 ALA A C 1
ATOM 840 O O . ALA A 1 109 ? -23.312 -3.672 22.689 1.00 91.75 109 ALA A O 1
ATOM 841 N N . GLU A 1 110 ? -24.520 -4.073 20.851 1.00 90.12 110 GLU A N 1
ATOM 842 C CA . GLU A 1 110 ? -25.804 -3.669 21.447 1.00 90.12 110 GLU A CA 1
ATOM 843 C C . GLU A 1 110 ? -26.122 -4.446 22.738 1.00 90.12 110 GLU A C 1
ATOM 845 O O . GLU A 1 110 ? -26.613 -3.877 23.713 1.00 90.12 110 GLU A O 1
ATOM 850 N N . ASN A 1 111 ? -25.733 -5.723 22.776 1.00 91.56 111 ASN A N 1
ATOM 851 C CA . ASN A 1 111 ? -25.943 -6.625 23.909 1.00 91.56 111 ASN A CA 1
ATOM 852 C C . ASN A 1 111 ? -24.817 -6.584 24.960 1.00 91.56 111 ASN A C 1
ATOM 854 O O . ASN A 1 111 ? -24.837 -7.366 25.910 1.00 91.56 111 ASN A O 1
ATOM 858 N N . GLU A 1 112 ? -23.824 -5.705 24.811 1.00 92.62 112 GLU A N 1
ATOM 859 C CA . GLU A 1 112 ? -22.692 -5.611 25.731 1.00 92.62 112 GLU A CA 1
ATOM 860 C C . GLU A 1 112 ? -22.829 -4.431 26.700 1.00 92.62 112 GLU A C 1
ATOM 862 O O . GLU A 1 112 ? -23.216 -3.308 26.360 1.00 92.62 112 GLU A O 1
ATOM 867 N N . GLY A 1 113 ? -22.484 -4.694 27.963 1.00 91.44 113 GLY A N 1
ATOM 868 C CA . GLY A 1 113 ? -22.572 -3.706 29.040 1.00 91.44 113 GLY A CA 1
ATOM 869 C C . GLY A 1 113 ? -21.375 -2.757 29.130 1.00 91.44 113 GLY A C 1
ATOM 870 O O . GLY A 1 113 ? -21.453 -1.762 29.848 1.00 91.44 113 GLY A O 1
ATOM 871 N N . LYS A 1 114 ? -20.264 -3.049 28.443 1.00 94.94 114 LYS A N 1
ATOM 872 C CA . LYS A 1 114 ? -19.013 -2.283 28.531 1.00 94.94 114 LYS A CA 1
ATOM 873 C C . LYS A 1 114 ? -18.484 -1.961 27.146 1.00 94.94 114 LYS A C 1
ATOM 875 O O . LYS A 1 114 ? -18.581 -2.792 26.255 1.00 94.94 114 LYS A O 1
ATOM 880 N N . PHE A 1 115 ? -17.902 -0.777 27.020 1.00 95.44 115 PHE A N 1
ATOM 881 C CA . PHE A 1 115 ? -17.106 -0.393 25.868 1.00 95.44 115 PHE A CA 1
ATOM 882 C C . PHE A 1 115 ? -15.741 -1.080 25.896 1.00 95.44 115 PHE A C 1
ATOM 884 O O . PHE A 1 115 ? -15.231 -1.446 26.960 1.00 95.44 115 PHE A O 1
ATOM 891 N N . HIS A 1 116 ? -15.168 -1.261 24.716 1.00 94.00 116 HIS A N 1
ATOM 892 C CA . HIS A 1 116 ? -13.821 -1.770 24.520 1.00 94.00 116 HIS A CA 1
ATOM 893 C C . HIS A 1 116 ? -13.171 -1.062 23.331 1.00 94.00 116 HIS A C 1
ATOM 895 O O . HIS A 1 116 ? -13.839 -0.571 22.419 1.00 94.00 116 HIS A O 1
ATOM 901 N N . SER A 1 117 ? -11.846 -0.992 23.378 1.00 94.50 117 SER A N 1
ATOM 902 C CA . SER A 1 117 ? -11.017 -0.410 22.328 1.00 94.50 117 SER A CA 1
ATOM 903 C C . SER A 1 117 ? -10.805 -1.395 21.173 1.00 94.50 117 SER A C 1
ATOM 905 O O . SER A 1 117 ? -11.209 -2.560 21.228 1.00 94.50 117 SER A O 1
ATOM 907 N N . PHE A 1 118 ? -10.113 -0.943 20.126 1.00 93.19 118 PHE A N 1
ATOM 908 C CA . PHE A 1 118 ? -9.666 -1.821 19.046 1.00 93.19 118 PHE A CA 1
ATOM 909 C C . PHE A 1 118 ? -8.804 -2.991 19.537 1.00 93.19 118 PHE A C 1
ATOM 911 O O . PHE A 1 118 ? -8.144 -2.934 20.577 1.00 93.19 118 PHE A O 1
ATOM 918 N N . HIS A 1 119 ? -8.761 -4.047 18.723 1.00 93.81 119 HIS A N 1
ATOM 919 C CA . HIS A 1 119 ? -7.787 -5.119 18.887 1.00 93.81 119 HIS A CA 1
ATOM 920 C C . HIS A 1 119 ? -6.352 -4.537 18.903 1.00 93.81 119 HIS A C 1
ATOM 922 O O . HIS A 1 119 ? -6.071 -3.639 18.106 1.00 93.81 119 HIS A O 1
ATOM 928 N N . PRO A 1 120 ? -5.418 -5.054 19.733 1.00 93.12 120 PRO A N 1
ATOM 929 C CA . PRO A 1 120 ? -4.057 -4.506 19.847 1.00 93.12 120 PRO A CA 1
ATOM 930 C C . PRO A 1 120 ? -3.295 -4.400 18.518 1.00 93.12 120 PRO A C 1
ATOM 932 O O . PRO A 1 120 ? -2.447 -3.531 18.335 1.00 93.12 120 PRO A O 1
ATOM 935 N N . VAL A 1 121 ? -3.613 -5.284 17.571 1.00 93.75 121 VAL A N 1
ATOM 936 C CA . VAL A 1 121 ? -3.205 -5.151 16.167 1.00 93.75 121 VAL A CA 1
ATOM 937 C C . VAL A 1 121 ? -4.158 -4.183 15.459 1.00 93.75 121 VAL A C 1
ATOM 939 O O . VAL A 1 121 ? -5.232 -4.586 15.008 1.00 93.75 121 VAL A O 1
ATOM 942 N N . ALA A 1 122 ? -3.755 -2.915 15.364 1.00 90.44 122 ALA A N 1
ATOM 943 C CA . ALA A 1 122 ? -4.531 -1.844 14.742 1.00 90.44 122 ALA A CA 1
ATOM 944 C C . ALA A 1 122 ? -4.504 -1.926 13.202 1.00 90.44 122 ALA A C 1
ATOM 946 O O . ALA A 1 122 ? -3.740 -1.228 12.534 1.00 90.44 122 ALA A O 1
ATOM 947 N N . THR A 1 123 ? -5.374 -2.757 12.623 1.00 92.12 123 THR A N 1
ATOM 948 C CA . THR A 1 123 ? -5.496 -2.959 11.161 1.00 92.12 123 THR A CA 1
ATOM 949 C C . THR A 1 123 ? -5.834 -1.687 10.379 1.00 92.12 123 THR A C 1
ATOM 951 O O . THR A 1 123 ? -5.496 -1.580 9.203 1.00 92.12 123 THR A O 1
ATOM 954 N N . ILE A 1 124 ? -6.435 -0.696 11.044 1.00 91.94 124 ILE A N 1
ATOM 955 C CA . ILE A 1 124 ? -6.672 0.671 10.548 1.00 91.94 124 ILE A CA 1
ATOM 956 C C . ILE A 1 124 ? -5.393 1.296 9.979 1.00 91.94 124 ILE A C 1
ATOM 958 O O . ILE A 1 124 ? -5.432 1.961 8.947 1.00 91.94 124 ILE A O 1
ATOM 962 N N . LEU A 1 125 ? -4.243 1.035 10.605 1.00 95.38 125 LEU A N 1
ATOM 963 C CA . LEU A 1 125 ? -2.951 1.572 10.169 1.00 95.38 125 LEU A CA 1
ATOM 964 C C . LEU A 1 125 ? -2.418 0.892 8.901 1.00 95.38 125 LEU A C 1
ATOM 966 O O . LEU A 1 125 ? -1.427 1.346 8.331 1.00 95.38 125 LEU A O 1
ATOM 970 N N . GLY A 1 126 ? -3.084 -0.167 8.426 1.00 94.94 126 GLY A N 1
ATOM 971 C CA . GLY A 1 126 ? -2.661 -0.939 7.265 1.00 94.94 126 GLY A CA 1
ATOM 972 C C . GLY A 1 126 ? -2.490 -0.101 5.998 1.00 94.94 126 GLY A C 1
ATOM 973 O O . GLY A 1 126 ? -1.546 -0.352 5.254 1.00 94.94 126 GLY A O 1
ATOM 974 N N . TYR A 1 127 ? -3.307 0.950 5.826 1.00 95.94 127 TYR A N 1
ATOM 975 C CA . TYR A 1 127 ? -3.222 1.923 4.722 1.00 95.94 127 TYR A CA 1
ATOM 976 C C . TYR A 1 127 ? -1.830 2.555 4.551 1.00 95.94 127 TYR A C 1
ATOM 978 O O . TYR A 1 127 ? -1.430 2.910 3.446 1.00 95.94 127 TYR A O 1
ATOM 986 N N . LEU A 1 128 ? -1.083 2.687 5.648 1.00 96.75 128 LEU A N 1
ATOM 987 C CA . LEU A 1 128 ? 0.202 3.384 5.703 1.00 96.75 128 LEU A CA 1
ATOM 988 C C . LEU A 1 128 ? 1.394 2.414 5.754 1.00 96.75 128 LEU A C 1
ATOM 990 O O . LEU A 1 128 ? 2.539 2.837 5.918 1.00 96.75 128 LEU A O 1
ATOM 994 N N . THR A 1 129 ? 1.149 1.106 5.624 1.00 94.94 129 THR A N 1
ATOM 995 C CA . THR A 1 129 ? 2.175 0.063 5.766 1.00 94.94 129 THR A CA 1
ATOM 996 C C . THR A 1 129 ? 2.211 -0.867 4.560 1.00 94.94 129 THR A C 1
ATOM 998 O O . THR A 1 129 ? 1.189 -1.216 3.984 1.00 94.94 129 THR A O 1
ATOM 1001 N N . LYS A 1 130 ? 3.416 -1.309 4.182 1.00 93.88 130 LYS A N 1
ATOM 1002 C CA . LYS A 1 130 ? 3.613 -2.180 3.013 1.00 93.88 130 LYS A CA 1
ATOM 1003 C C . LYS A 1 130 ? 3.153 -3.626 3.251 1.00 93.88 130 LYS A C 1
ATOM 1005 O O . LYS A 1 130 ? 2.729 -4.284 2.312 1.00 93.88 130 LYS A O 1
ATOM 1010 N N . ALA A 1 131 ? 3.302 -4.109 4.483 1.00 93.12 131 ALA A N 1
ATOM 1011 C CA . ALA A 1 131 ? 2.957 -5.460 4.911 1.00 93.12 131 ALA A CA 1
ATOM 1012 C C . ALA A 1 131 ? 2.135 -5.347 6.205 1.00 93.12 131 ALA A C 1
ATOM 1014 O O . ALA A 1 131 ? 2.713 -5.389 7.296 1.00 93.12 131 ALA A O 1
ATOM 1015 N N . PRO A 1 132 ? 0.822 -5.085 6.097 1.00 93.81 132 PRO A N 1
ATOM 1016 C CA . PRO A 1 132 ? -0.007 -4.817 7.260 1.00 93.81 132 PRO A CA 1
ATOM 1017 C C . PRO A 1 132 ? -0.111 -6.058 8.148 1.00 93.81 132 PRO A C 1
ATOM 1019 O O . PRO A 1 132 ? -0.358 -7.168 7.677 1.00 93.81 132 PRO A O 1
ATOM 1022 N N . LEU A 1 133 ? 0.072 -5.857 9.453 1.00 93.94 133 LEU A N 1
ATOM 1023 C CA . LEU A 1 133 ? -0.161 -6.898 10.446 1.00 93.94 133 LEU A CA 1
ATOM 1024 C C . LEU A 1 133 ? -1.665 -7.017 10.703 1.00 93.94 133 LEU A C 1
ATOM 1026 O O . LEU A 1 133 ? -2.352 -6.008 10.870 1.00 93.94 133 LEU A O 1
ATOM 1030 N N . VAL A 1 134 ? -2.163 -8.249 10.772 1.00 94.75 134 VAL A N 1
ATOM 1031 C CA . VAL A 1 134 ? -3.583 -8.539 10.997 1.00 94.75 134 VAL A CA 1
ATOM 1032 C C . VAL A 1 134 ? -3.770 -9.527 12.157 1.00 94.75 134 VAL A C 1
ATOM 1034 O O . VAL A 1 134 ? -2.859 -10.313 12.438 1.00 94.75 134 VAL A O 1
ATOM 1037 N N . PRO A 1 135 ? -4.912 -9.489 12.872 1.00 95.25 135 PRO A N 1
ATOM 1038 C CA . PRO A 1 135 ? -5.233 -10.474 13.898 1.00 95.25 135 PRO A CA 1
ATOM 1039 C C . PRO A 1 135 ? -5.189 -11.918 13.361 1.00 95.25 135 PRO A C 1
ATOM 1041 O O . PRO A 1 135 ? -5.522 -12.150 12.193 1.00 95.25 135 PRO A O 1
ATOM 1044 N N . PRO A 1 136 ? -4.833 -12.911 14.197 1.00 94.06 136 PRO A N 1
ATOM 1045 C CA . PRO A 1 136 ? -4.805 -14.311 13.784 1.00 94.06 136 PRO A CA 1
ATOM 1046 C C . PRO A 1 136 ? -6.127 -14.763 13.148 1.00 94.06 136 PRO A C 1
ATOM 1048 O O . PRO A 1 136 ? -7.201 -14.517 13.692 1.00 94.06 136 PRO A O 1
ATOM 1051 N N . GLY A 1 137 ? -6.042 -15.431 11.996 1.00 93.00 137 GLY A N 1
ATOM 1052 C CA . GLY A 1 137 ? -7.208 -15.941 11.267 1.00 93.00 137 GLY A CA 1
ATOM 1053 C C . GLY A 1 137 ? -7.952 -14.909 10.412 1.00 93.00 137 GLY A C 1
ATOM 1054 O O . GLY A 1 137 ? -8.943 -15.267 9.782 1.00 93.00 137 GLY A O 1
ATOM 1055 N N . THR A 1 138 ? -7.488 -13.656 10.351 1.00 93.44 138 THR A N 1
ATOM 1056 C CA . THR A 1 138 ? -8.059 -12.635 9.457 1.00 93.44 138 THR A CA 1
ATOM 1057 C C . THR A 1 138 ? -7.221 -12.475 8.182 1.00 93.44 138 THR A C 1
ATOM 1059 O O . THR A 1 138 ? -5.997 -12.625 8.237 1.00 93.44 138 THR A O 1
ATOM 1062 N N . PRO A 1 139 ? -7.846 -12.217 7.017 1.00 93.19 139 PRO A N 1
ATOM 1063 C CA . PRO A 1 139 ? -7.118 -12.057 5.764 1.00 93.19 139 PRO A CA 1
ATOM 1064 C C . PRO A 1 139 ? -6.386 -10.713 5.706 1.00 93.19 139 PRO A C 1
ATOM 1066 O O . PRO A 1 139 ? -6.867 -9.693 6.203 1.00 93.19 139 PRO A O 1
ATOM 1069 N N . VAL A 1 140 ? -5.238 -10.706 5.032 1.00 94.06 140 VAL A N 1
ATOM 1070 C CA . VAL A 1 140 ? -4.505 -9.485 4.687 1.00 94.06 140 VAL A CA 1
ATOM 1071 C C . VAL A 1 140 ? -5.155 -8.841 3.461 1.00 94.06 140 VAL A C 1
ATOM 1073 O O . VAL A 1 140 ? -5.469 -9.529 2.495 1.00 94.06 140 VAL A O 1
ATOM 1076 N N . VAL A 1 141 ? -5.346 -7.520 3.494 1.00 94.56 141 VAL A N 1
ATOM 1077 C CA . VAL A 1 141 ? -5.829 -6.731 2.350 1.00 94.56 141 VAL A CA 1
ATOM 1078 C C . VAL A 1 141 ? -4.788 -5.668 2.038 1.00 94.56 141 VAL A C 1
ATOM 1080 O O . VAL A 1 141 ? -4.557 -4.797 2.876 1.00 94.56 141 VAL A O 1
ATOM 1083 N N . ASN A 1 142 ? -4.186 -5.716 0.850 1.00 95.38 142 ASN A N 1
ATOM 1084 C CA . ASN A 1 142 ? -3.156 -4.764 0.415 1.00 95.38 142 ASN A CA 1
ATOM 1085 C C . ASN A 1 142 ? -3.686 -3.699 -0.552 1.00 95.38 142 ASN A C 1
ATOM 1087 O O . ASN A 1 142 ? -3.029 -2.683 -0.778 1.00 95.38 142 ASN A O 1
ATOM 1091 N N . ALA A 1 143 ? -4.867 -3.911 -1.140 1.00 95.62 143 ALA A N 1
ATOM 1092 C CA . ALA A 1 143 ? -5.461 -2.963 -2.077 1.00 95.62 143 ALA A CA 1
ATOM 1093 C C . ALA A 1 143 ? -5.708 -1.592 -1.415 1.00 95.62 143 ALA A C 1
ATOM 1095 O O . ALA A 1 143 ? -6.635 -1.428 -0.614 1.00 95.62 143 ALA A O 1
ATOM 1096 N N . LEU A 1 144 ? -4.911 -0.593 -1.808 1.00 96.31 144 LEU A N 1
ATOM 1097 C CA . LEU A 1 144 ? -4.862 0.733 -1.184 1.00 96.31 144 LEU A CA 1
ATOM 1098 C C . LEU A 1 144 ? -6.238 1.417 -1.122 1.00 96.31 144 LEU A C 1
ATOM 1100 O O . LEU A 1 144 ? -6.632 1.948 -0.085 1.00 96.31 144 LEU A O 1
ATOM 1104 N N . SER A 1 145 ? -7.018 1.352 -2.206 1.00 95.75 145 SER A N 1
ATOM 1105 C CA . SER A 1 145 ? -8.361 1.947 -2.259 1.00 95.75 145 SER A CA 1
ATOM 1106 C C . SER A 1 145 ? -9.337 1.299 -1.274 1.00 95.75 145 SER A C 1
ATOM 1108 O O . SER A 1 145 ? -10.160 1.998 -0.688 1.00 95.75 145 SER A O 1
ATOM 1110 N N . LYS A 1 146 ? -9.228 -0.018 -1.039 1.00 95.19 146 LYS A N 1
ATOM 1111 C CA . LYS A 1 146 ? -10.058 -0.724 -0.046 1.00 95.19 146 LYS A CA 1
ATOM 1112 C C . LYS A 1 146 ? -9.664 -0.325 1.374 1.00 95.19 146 LYS A C 1
ATOM 1114 O O . LYS A 1 146 ? -10.537 -0.076 2.201 1.00 95.19 146 LYS A O 1
ATOM 1119 N N . GLN A 1 147 ? -8.364 -0.204 1.639 1.00 96.56 147 GLN A N 1
ATOM 1120 C CA . GLN A 1 147 ? -7.859 0.271 2.928 1.00 96.56 147 GLN A CA 1
ATOM 1121 C C . GLN A 1 147 ? -8.292 1.723 3.208 1.00 96.56 147 GLN A C 1
ATOM 1123 O O . GLN A 1 147 ? -8.719 2.033 4.319 1.00 96.56 147 GLN A O 1
ATOM 1128 N N . ARG A 1 148 ? -8.277 2.602 2.194 1.00 96.44 148 ARG A N 1
ATOM 1129 C CA . ARG A 1 148 ? -8.808 3.972 2.305 1.00 96.44 148 ARG A CA 1
ATOM 1130 C C . ARG A 1 148 ? -10.310 3.984 2.578 1.00 96.44 148 ARG A C 1
ATOM 1132 O O . ARG A 1 148 ? -10.753 4.711 3.457 1.00 96.44 148 ARG A O 1
ATOM 1139 N N . ALA A 1 149 ? -11.086 3.179 1.852 1.00 96.69 149 ALA A N 1
ATOM 1140 C CA . ALA A 1 149 ? -12.532 3.087 2.048 1.00 96.69 149 ALA A CA 1
ATOM 1141 C C . ALA A 1 149 ? -12.891 2.584 3.457 1.00 96.69 149 ALA A C 1
ATOM 1143 O O . ALA A 1 149 ? -13.830 3.084 4.070 1.00 96.69 149 ALA A O 1
ATOM 1144 N N . MET A 1 150 ? -12.117 1.639 4.004 1.00 96.06 150 MET A N 1
ATOM 1145 C CA . MET A 1 150 ? -12.235 1.217 5.403 1.00 96.06 150 MET A CA 1
ATOM 1146 C C . MET A 1 150 ? -12.024 2.398 6.358 1.00 96.06 150 MET A C 1
ATOM 1148 O O . MET A 1 150 ? -12.871 2.627 7.217 1.00 96.06 150 MET A O 1
ATOM 1152 N N . LEU A 1 151 ? -10.931 3.157 6.202 1.00 96.12 151 LEU A N 1
ATOM 1153 C CA . LEU A 1 151 ? -10.665 4.339 7.031 1.00 96.12 151 LEU A CA 1
ATOM 1154 C C . LEU A 1 151 ? -11.806 5.354 6.950 1.00 96.12 151 LEU A C 1
ATOM 1156 O O . LEU A 1 151 ? -12.307 5.805 7.976 1.00 96.12 151 LEU A O 1
ATOM 1160 N N . GLU A 1 152 ? -12.243 5.676 5.736 1.00 96.88 152 GLU A N 1
ATOM 1161 C CA . GLU A 1 152 ? -13.331 6.616 5.493 1.00 96.88 152 GLU A CA 1
ATOM 1162 C C . GLU A 1 152 ? -14.624 6.166 6.183 1.00 96.88 152 GLU A C 1
ATOM 1164 O O . GLU A 1 152 ? -15.237 6.940 6.914 1.00 96.88 152 GLU A O 1
ATOM 1169 N N . ASN A 1 153 ? -14.999 4.895 6.038 1.00 96.94 153 ASN A N 1
ATOM 1170 C CA . ASN A 1 153 ? -16.207 4.351 6.651 1.00 96.94 153 ASN A CA 1
ATOM 1171 C C . ASN A 1 153 ? -16.138 4.292 8.183 1.00 96.94 153 ASN A C 1
ATOM 1173 O O . ASN A 1 153 ? -17.158 4.509 8.834 1.00 96.94 153 ASN A O 1
ATOM 1177 N N . ILE A 1 154 ? -14.957 4.075 8.768 1.00 95.31 154 ILE A N 1
ATOM 1178 C CA . ILE A 1 154 ? -14.766 4.168 10.223 1.00 95.31 154 ILE A CA 1
ATOM 1179 C C . ILE A 1 154 ? -14.978 5.611 10.694 1.00 95.31 154 ILE A C 1
ATOM 1181 O O . ILE A 1 154 ? -15.747 5.840 11.624 1.00 95.31 154 ILE A O 1
ATOM 1185 N N . MET A 1 155 ? -14.372 6.594 10.020 1.00 95.81 155 MET A N 1
ATOM 1186 C CA . MET A 1 155 ? -14.549 8.007 10.383 1.00 95.81 155 MET A CA 1
ATOM 1187 C C . MET A 1 155 ? -16.001 8.465 10.217 1.00 95.81 155 MET A C 1
ATOM 1189 O O . MET A 1 155 ? -16.520 9.189 11.064 1.00 95.81 155 MET A O 1
ATOM 1193 N N . ARG A 1 156 ? -16.683 8.008 9.160 1.00 97.44 156 ARG A N 1
ATOM 1194 C CA . ARG A 1 156 ? -18.116 8.251 8.939 1.00 97.44 156 ARG A CA 1
ATOM 1195 C C . ARG A 1 156 ? -18.964 7.681 10.070 1.00 97.44 156 ARG A C 1
ATOM 1197 O O . ARG A 1 156 ? -19.824 8.390 10.589 1.00 97.44 156 ARG A O 1
ATOM 1204 N N . ALA A 1 157 ? -18.679 6.454 10.503 1.00 95.75 157 ALA A N 1
ATOM 1205 C CA . ALA A 1 157 ? -19.366 5.846 11.636 1.00 95.75 157 ALA A CA 1
ATOM 1206 C C . ALA A 1 157 ? -19.172 6.663 12.928 1.00 95.75 157 ALA A C 1
ATOM 1208 O O . ALA A 1 157 ? -20.142 6.893 13.648 1.00 95.75 157 ALA A O 1
ATOM 1209 N N . CYS A 1 158 ? -17.965 7.186 13.183 1.00 95.19 158 CYS A N 1
ATOM 1210 C CA . CYS A 1 158 ? -17.692 8.051 14.339 1.00 95.19 158 CYS A CA 1
ATOM 1211 C C . CYS A 1 158 ? -18.527 9.346 14.361 1.00 95.19 158 CYS A C 1
ATOM 1213 O O . CYS A 1 158 ? -18.740 9.905 15.434 1.00 95.19 158 CYS A O 1
ATOM 1215 N N . VAL A 1 159 ? -19.015 9.817 13.208 1.00 96.81 159 VAL A N 1
ATOM 1216 C CA . VAL A 1 159 ? -19.890 11.000 13.096 1.00 96.81 159 VAL A CA 1
ATOM 1217 C C . VAL A 1 159 ? -21.355 10.648 12.799 1.00 96.81 159 VAL A C 1
ATOM 1219 O O . VAL A 1 159 ? -22.144 11.528 12.463 1.00 96.81 159 VAL A O 1
ATOM 1222 N N . GLY A 1 160 ? -21.739 9.373 12.925 1.00 95.94 160 GLY A N 1
ATOM 1223 C CA . GLY A 1 160 ? -23.121 8.915 12.741 1.00 95.94 160 GLY A CA 1
ATOM 1224 C C . GLY A 1 160 ? -23.591 8.839 11.285 1.00 95.94 160 GLY A C 1
ATOM 1225 O O . GLY A 1 160 ? -24.794 8.805 11.031 1.00 95.94 160 GLY A O 1
ATOM 1226 N N . LEU A 1 161 ? -22.669 8.818 10.320 1.00 97.19 161 LEU A N 1
ATOM 1227 C CA . LEU A 1 161 ? -22.982 8.653 8.902 1.00 97.19 161 LEU A CA 1
ATOM 1228 C C . LEU A 1 161 ? -22.937 7.177 8.495 1.00 97.19 161 LEU A C 1
ATOM 1230 O O . LEU A 1 161 ? -22.057 6.421 8.908 1.00 97.19 161 LEU A O 1
ATOM 1234 N N . ALA A 1 162 ? -23.862 6.786 7.618 1.00 95.75 162 ALA A N 1
ATOM 1235 C CA . ALA A 1 162 ? -23.849 5.471 6.986 1.00 95.75 162 ALA A CA 1
ATOM 1236 C C . ALA A 1 162 ? -22.581 5.277 6.125 1.00 95.75 162 ALA A C 1
ATOM 1238 O O . ALA A 1 162 ? -22.049 6.264 5.592 1.00 95.75 162 ALA A O 1
ATOM 1239 N N . PRO A 1 163 ? -22.096 4.031 5.957 1.00 95.44 163 PRO A N 1
ATOM 1240 C CA . PRO A 1 163 ? -20.942 3.749 5.110 1.00 95.44 163 PRO A CA 1
ATOM 1241 C C . PRO A 1 163 ? -21.214 4.141 3.656 1.00 95.44 163 PRO A C 1
ATOM 1243 O O . PRO A 1 163 ? -22.329 3.984 3.154 1.00 95.44 163 PRO A O 1
ATOM 1246 N N . GLU A 1 164 ? -20.181 4.637 2.982 1.00 93.88 164 GLU A N 1
ATOM 1247 C CA . GLU A 1 164 ? -20.232 4.909 1.551 1.00 93.88 164 GLU A CA 1
ATOM 1248 C C . GLU A 1 164 ? -20.290 3.584 0.784 1.00 93.88 164 GLU A C 1
ATOM 1250 O O . GLU A 1 164 ? -19.430 2.712 0.946 1.00 93.88 164 GLU A O 1
ATOM 1255 N N . ASN A 1 165 ? -21.335 3.426 -0.028 1.00 91.62 165 ASN A N 1
ATOM 1256 C CA . ASN A 1 165 ? -21.611 2.208 -0.789 1.00 91.62 165 ASN A CA 1
ATOM 1257 C C . ASN A 1 165 ? -21.529 2.426 -2.308 1.00 91.62 165 ASN A C 1
ATOM 1259 O O . ASN A 1 165 ? -21.572 1.448 -3.052 1.00 91.62 165 ASN A O 1
ATOM 1263 N N . ASN A 1 166 ? -21.343 3.672 -2.761 1.00 90.94 166 ASN A N 1
ATOM 1264 C CA . ASN A 1 166 ? -21.186 4.068 -4.162 1.00 90.94 166 ASN A CA 1
ATOM 1265 C C . ASN A 1 166 ? -22.386 3.754 -5.072 1.00 90.94 166 ASN A C 1
ATOM 1267 O O . ASN A 1 166 ? -22.233 3.763 -6.291 1.00 90.94 166 ASN A O 1
ATOM 1271 N N . MET A 1 167 ? -23.572 3.468 -4.525 1.00 90.06 167 MET A N 1
ATOM 1272 C CA . MET A 1 167 ? -24.703 3.030 -5.349 1.00 90.06 167 MET A CA 1
ATOM 1273 C C . MET A 1 167 ? -25.528 4.162 -5.975 1.00 90.06 167 MET A C 1
ATOM 1275 O O . MET A 1 167 ? -26.389 3.817 -6.769 1.00 90.06 167 MET A O 1
ATOM 1279 N N . ILE A 1 168 ? -25.270 5.449 -5.664 1.00 76.88 168 ILE A N 1
ATOM 1280 C CA . ILE A 1 168 ? -26.027 6.650 -6.119 1.00 76.88 168 ILE A CA 1
ATOM 1281 C C . ILE A 1 168 ? -27.451 6.282 -6.589 1.00 76.88 168 ILE A C 1
ATOM 1283 O O . ILE A 1 168 ? -27.731 6.248 -7.788 1.00 76.88 168 ILE A O 1
ATOM 1287 N N . LEU A 1 169 ? -28.304 5.914 -5.629 1.00 64.31 169 LEU A N 1
ATOM 1288 C CA . LEU A 1 169 ? -29.699 5.523 -5.854 1.00 64.31 169 LEU A CA 1
ATOM 1289 C C . LEU A 1 169 ? -30.631 6.717 -5.659 1.00 64.31 169 LEU A C 1
ATOM 1291 O O . LEU A 1 169 ? -30.418 7.458 -4.671 1.00 64.31 169 LEU A O 1
#

Organism: Glycine soja (NCBI:txid3848)

Radius of gyration: 19.95 Å; chains: 1; bounding box: 55×36×57 Å

InterPro domains:
  IPR002587 Myo-inositol-1-phosphate synthase [PF07994] (60-156)
  IPR002587 Myo-inositol-1-phosphate synthase [PTHR11510] (1-169)
  IPR036291 NAD(P)-binding domain superfamily [SSF51735] (50-169)

pLDDT: mean 94.86, std 3.61, range [64.31, 98.31]